Protein AF-E3ML22-F1 (afdb_monomer)

Foldseek 3Di:
DDDDDDDPVVLVVLVVVLVVLLLVLLLVQLVVQLVVCVVPVDGDDRDPVSVVSCVVSCVSCVVSPHPDDSCNRPQQSPVQNVCCNVPVPDDSSDTDHDDPPPPDDPDDDD

Nearest PDB structures (foldseek):
  8wrx-assembly1_A  TM=3.390E-01  e=1.042E+00  Streptococcus phage Javan128

Sequence (110 aa):
MTTYYFPFAQIQNARNQVLMECRDLILCIANYVETTYRNHGHVTKVPQWTVVMIDELLPRMNNIGIPFTSLNIIIPAYFTACVRIHNPSAARDMFYFPQPETNETPLPLL

Mean predicted aligned error: 8.59 Å

Radius of gyration: 18.02 Å; Cα contacts (8 Å, |Δi|>4): 82; chains: 1; bounding box: 58×33×45 Å

Organism: Caenorhabditis remanei (NCBI:txid31234)

pLDDT: mean 81.9, std 13.8, range [43.06, 95.12]

Solvent-accessible surface area (backbone atoms only — not comparable to full-atom values): 6715 Å² total; per-residue (Å²): 136,88,83,84,79,78,59,66,68,58,56,52,50,52,49,53,50,53,54,49,52,50,52,51,51,23,46,52,50,13,50,52,40,37,53,43,23,73,76,68,79,45,80,65,77,83,57,72,67,55,57,57,53,45,66,63,45,46,62,59,36,50,75,73,70,44,95,73,56,72,61,75,40,51,52,33,11,53,47,28,18,52,49,40,69,80,35,78,85,55,66,84,93,57,78,42,71,83,76,75,86,68,94,59,79,80,74,79,84,127

Secondary structure (DSSP, 8-state):
--PPPPPHHHHHHHHHHHHHHHHHHHHHHHHHHHHHHHHHSSPPPPPHHHHHHHHHHHHHHHHTT----THHHHHHHHHHHHHHHH-TTS-SS----PPP-----PPP--

Structure (mmCIF, N/CA/C/O backbone):
data_AF-E3ML22-F1
#
_entry.id   AF-E3ML22-F1
#
loop_
_atom_site.group_PDB
_atom_site.id
_atom_site.type_symbol
_atom_site.label_atom_id
_atom_site.label_alt_id
_atom_site.label_comp_id
_atom_site.label_asym_id
_atom_site.label_entity_id
_atom_site.label_seq_id
_atom_site.pdbx_PDB_ins_code
_atom_site.Cartn_x
_atom_site.Cartn_y
_atom_site.Cartn_z
_atom_site.occupancy
_atom_site.B_iso_or_equiv
_atom_site.auth_seq_id
_atom_site.auth_comp_id
_atom_site.auth_asym_id
_atom_site.auth_atom_id
_atom_site.pdbx_PDB_model_num
ATOM 1 N N . MET A 1 1 ? -34.456 1.928 27.128 1.00 43.72 1 MET A N 1
ATOM 2 C CA . MET A 1 1 ? -33.483 2.004 26.020 1.00 43.72 1 MET A CA 1
ATOM 3 C C . MET A 1 1 ? -32.215 1.331 26.513 1.00 43.72 1 MET A C 1
ATOM 5 O O . MET A 1 1 ? -31.674 1.780 27.513 1.00 43.72 1 MET A O 1
ATOM 9 N N . THR A 1 2 ? -31.836 0.196 25.933 1.00 49.56 2 THR A N 1
ATOM 10 C CA . THR A 1 2 ? -30.706 -0.609 26.418 1.00 49.56 2 THR A CA 1
ATOM 11 C C . THR A 1 2 ? -29.457 -0.191 25.655 1.00 49.56 2 THR A C 1
ATOM 13 O O . THR A 1 2 ? -29.384 -0.386 24.445 1.00 49.56 2 THR A O 1
ATOM 16 N N . THR A 1 3 ? -28.504 0.433 26.342 1.00 43.06 3 THR A N 1
ATOM 17 C CA . THR A 1 3 ? -27.236 0.862 25.743 1.00 43.06 3 THR A CA 1
ATOM 18 C C . THR A 1 3 ? -26.219 -0.261 25.898 1.00 43.06 3 THR A C 1
ATOM 20 O O . THR A 1 3 ? -25.868 -0.628 27.018 1.00 43.06 3 THR A O 1
ATOM 23 N N . TYR A 1 4 ? -25.758 -0.820 24.782 1.00 58.66 4 TYR A N 1
ATOM 24 C CA . TYR A 1 4 ? -24.700 -1.828 24.769 1.00 58.66 4 TYR A CA 1
ATOM 25 C C . TYR A 1 4 ? 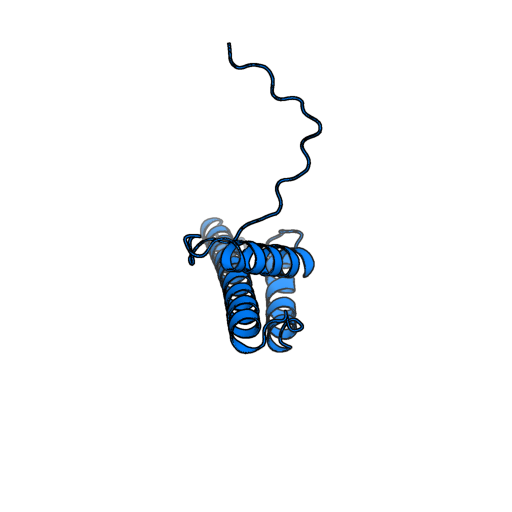-23.352 -1.132 24.593 1.00 58.66 4 TYR A C 1
ATOM 27 O O . TYR A 1 4 ? -23.147 -0.407 23.621 1.00 58.66 4 TYR A O 1
ATOM 35 N N . TYR A 1 5 ? -22.436 -1.349 25.535 1.00 64.00 5 TYR A N 1
ATOM 36 C CA . TYR A 1 5 ? -21.072 -0.837 25.462 1.00 64.00 5 TYR A CA 1
ATOM 37 C C . TYR A 1 5 ? -20.140 -1.965 25.031 1.00 64.00 5 TYR A C 1
ATOM 39 O O . TYR A 1 5 ? -20.057 -2.996 25.698 1.00 64.00 5 TYR A O 1
ATOM 47 N N . PHE A 1 6 ? -19.428 -1.770 23.923 1.00 68.06 6 PHE A N 1
ATOM 48 C CA . PHE A 1 6 ? -18.347 -2.674 23.550 1.00 68.06 6 PHE A CA 1
ATOM 49 C C . PHE A 1 6 ? -17.158 -2.486 24.506 1.00 68.06 6 PHE A C 1
ATOM 51 O O . PHE A 1 6 ? -16.789 -1.344 24.799 1.00 68.06 6 PHE A O 1
ATOM 58 N N . PRO A 1 7 ? -16.521 -3.573 24.979 1.00 80.81 7 PRO A N 1
ATOM 59 C CA . PRO A 1 7 ? -15.292 -3.483 25.753 1.00 80.81 7 PRO A CA 1
ATOM 60 C C . PRO A 1 7 ? -14.222 -2.712 24.976 1.00 80.81 7 PRO A C 1
ATOM 62 O O . PRO A 1 7 ? -13.931 -3.030 23.823 1.00 80.81 7 PRO A O 1
ATOM 65 N N . PHE A 1 8 ? -13.583 -1.735 25.621 1.00 78.88 8 PHE A N 1
ATOM 66 C CA . PHE A 1 8 ? -12.545 -0.899 25.005 1.00 78.88 8 PHE A CA 1
ATOM 67 C C . PHE A 1 8 ? -11.432 -1.720 24.327 1.00 78.88 8 PHE A C 1
ATOM 69 O O . PHE A 1 8 ? -10.979 -1.376 23.237 1.00 78.88 8 PHE A O 1
ATOM 76 N N . ALA A 1 9 ? -11.046 -2.853 24.922 1.00 80.62 9 ALA A N 1
ATOM 77 C CA . ALA A 1 9 ? -10.060 -3.770 24.354 1.00 80.62 9 ALA A CA 1
ATOM 78 C C . ALA A 1 9 ? -10.475 -4.339 22.982 1.00 80.62 9 ALA A C 1
ATOM 80 O O . ALA A 1 9 ? -9.636 -4.483 22.098 1.00 80.62 9 ALA A O 1
ATOM 81 N N . GLN A 1 10 ? -11.766 -4.616 22.766 1.00 81.50 10 GLN A N 1
ATOM 82 C CA . GLN A 1 10 ? -12.260 -5.115 21.477 1.00 81.50 10 GLN A CA 1
ATOM 83 C C . GLN A 1 10 ? -12.193 -4.032 20.396 1.00 81.50 10 GLN A C 1
ATOM 85 O O . GLN A 1 10 ? -11.816 -4.321 19.263 1.00 81.50 10 GLN A O 1
ATOM 90 N N . ILE A 1 11 ? -12.470 -2.776 20.760 1.00 80.12 11 ILE A N 1
ATOM 91 C CA . ILE A 1 11 ? -12.347 -1.625 19.853 1.00 80.12 11 ILE A CA 1
ATOM 92 C C . ILE A 1 11 ? -10.881 -1.411 19.449 1.00 80.12 11 ILE A C 1
ATOM 94 O O . ILE A 1 11 ? -10.591 -1.189 18.274 1.00 80.12 11 ILE A O 1
ATOM 98 N N . GLN A 1 12 ? -9.944 -1.512 20.397 1.00 83.06 12 GLN A N 1
ATOM 99 C CA . GLN A 1 12 ? -8.510 -1.383 20.108 1.00 83.06 12 GLN A CA 1
ATOM 100 C C . GLN A 1 12 ? -7.985 -2.533 19.243 1.00 83.06 12 GLN A C 1
ATOM 102 O O . GLN A 1 12 ? -7.236 -2.297 18.299 1.00 83.06 12 GLN A O 1
ATOM 107 N N . ASN A 1 13 ? -8.427 -3.766 19.498 1.00 86.44 13 ASN A N 1
ATOM 108 C CA . ASN A 1 13 ? -8.064 -4.907 18.660 1.00 86.44 13 ASN A CA 1
ATOM 109 C C . ASN A 1 13 ? -8.577 -4.746 17.226 1.00 86.44 13 ASN A C 1
ATOM 111 O O . ASN A 1 13 ? -7.813 -4.953 16.287 1.00 86.44 13 ASN A O 1
ATOM 115 N N . ALA A 1 14 ? -9.828 -4.308 17.050 1.00 83.44 14 ALA A N 1
ATOM 116 C CA . ALA A 1 14 ? -10.385 -4.029 15.730 1.00 83.44 14 ALA A CA 1
ATOM 117 C C . ALA A 1 14 ? -9.603 -2.921 15.003 1.00 83.44 14 ALA A C 1
ATOM 119 O O . ALA A 1 14 ? -9.295 -3.057 13.821 1.00 83.44 14 ALA A O 1
ATOM 120 N N . ARG A 1 15 ? -9.212 -1.852 15.712 1.00 85.06 15 ARG A N 1
ATOM 121 C CA . ARG A 1 15 ? -8.356 -0.789 15.158 1.00 85.06 15 ARG A CA 1
ATOM 122 C C . ARG A 1 15 ? -7.010 -1.324 14.682 1.00 85.06 15 ARG A C 1
ATOM 124 O O . ARG A 1 15 ? -6.621 -1.054 13.550 1.00 85.06 15 ARG A O 1
ATOM 131 N N . ASN A 1 16 ? -6.328 -2.105 15.515 1.00 88.19 16 ASN A N 1
ATOM 132 C CA . ASN A 1 16 ? -5.029 -2.680 15.173 1.00 88.19 16 ASN A CA 1
ATOM 133 C C . ASN A 1 16 ? -5.123 -3.633 13.978 1.00 88.19 16 ASN A C 1
ATOM 135 O O . ASN A 1 16 ? -4.275 -3.578 13.094 1.00 88.19 16 ASN A O 1
ATOM 139 N N . GLN A 1 17 ? -6.161 -4.470 13.921 1.00 88.94 17 GLN A N 1
ATOM 140 C CA . GLN A 1 17 ? -6.396 -5.369 12.789 1.00 88.94 17 GLN A CA 1
ATOM 141 C C . GLN A 1 17 ? -6.570 -4.598 11.485 1.00 88.94 17 GLN A C 1
ATOM 143 O O . GLN A 1 17 ? -5.871 -4.873 10.516 1.00 88.94 17 GLN A O 1
ATOM 148 N N . VAL A 1 18 ? -7.435 -3.584 11.479 1.00 86.94 18 VAL A N 1
ATOM 149 C CA . VAL A 1 18 ? -7.684 -2.790 10.273 1.00 86.94 18 VAL A CA 1
ATOM 150 C C . VAL A 1 18 ? -6.419 -2.046 9.828 1.00 86.94 18 VAL A C 1
ATOM 152 O O . VAL A 1 18 ? -6.114 -2.027 8.641 1.00 86.94 18 VAL A O 1
ATOM 155 N N . LEU A 1 19 ? -5.628 -1.499 10.758 1.00 87.44 19 LEU A N 1
ATOM 156 C CA . LEU A 1 19 ? -4.341 -0.873 10.428 1.00 87.44 19 LEU A CA 1
ATOM 157 C C . LEU A 1 19 ? -3.320 -1.869 9.852 1.00 87.44 19 LEU A C 1
ATOM 159 O O . LEU A 1 19 ? -2.567 -1.510 8.944 1.00 87.44 19 LEU A O 1
ATOM 163 N N . MET A 1 20 ? -3.291 -3.108 10.353 1.00 90.25 20 MET A N 1
ATOM 164 C CA . MET A 1 20 ? -2.448 -4.169 9.791 1.00 90.25 20 MET A CA 1
ATOM 165 C C . MET A 1 20 ? -2.882 -4.527 8.369 1.00 90.25 20 MET A C 1
ATOM 167 O O . MET A 1 20 ? -2.041 -4.576 7.478 1.00 90.25 20 MET A O 1
ATOM 171 N N . GLU A 1 21 ? -4.184 -4.666 8.126 1.00 90.75 21 GLU A N 1
ATOM 172 C CA . GLU A 1 21 ? -4.716 -4.907 6.782 1.00 90.75 21 GLU A CA 1
ATOM 173 C C . GLU A 1 21 ? -4.384 -3.759 5.813 1.00 90.75 21 GLU A C 1
ATOM 175 O O . GLU A 1 21 ? -4.005 -4.014 4.670 1.00 90.75 21 GLU A O 1
ATOM 180 N N . CYS A 1 22 ? -4.428 -2.496 6.261 1.00 89.94 22 CYS A N 1
ATOM 181 C CA . CYS A 1 22 ? -3.965 -1.357 5.458 1.00 89.94 22 CYS A CA 1
ATOM 182 C C . CYS A 1 22 ? -2.494 -1.489 5.069 1.00 89.94 22 CYS A C 1
ATOM 184 O O . CYS A 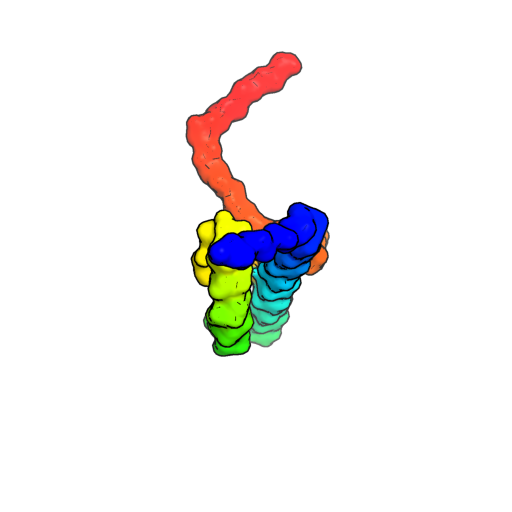1 22 ? -2.140 -1.289 3.906 1.00 89.94 22 CYS A O 1
ATOM 186 N N . ARG A 1 23 ? -1.631 -1.792 6.048 1.00 91.50 23 ARG A N 1
ATOM 187 C CA . ARG A 1 23 ? -0.197 -1.989 5.816 1.00 91.50 23 ARG A CA 1
ATOM 188 C C . ARG A 1 23 ? 0.025 -3.097 4.792 1.00 91.50 23 ARG A C 1
ATOM 190 O O . ARG A 1 23 ? 0.789 -2.902 3.848 1.00 91.50 23 ARG A O 1
ATOM 197 N N . ASP A 1 24 ? -0.640 -4.230 4.965 1.00 93.31 24 ASP A N 1
ATOM 198 C CA . ASP A 1 24 ? -0.473 -5.390 4.095 1.00 93.31 24 ASP A CA 1
ATOM 199 C C . ASP A 1 24 ? -0.953 -5.088 2.675 1.00 93.31 24 ASP A C 1
ATOM 201 O O . ASP A 1 24 ? -0.276 -5.436 1.706 1.00 93.31 24 ASP A O 1
ATOM 205 N N . LEU A 1 25 ? -2.055 -4.348 2.536 1.00 92.94 25 LEU A N 1
ATOM 206 C CA . LEU A 1 25 ? -2.550 -3.886 1.245 1.00 92.94 25 LEU A CA 1
ATOM 207 C C . LEU A 1 25 ? -1.550 -2.944 0.554 1.00 92.94 25 LEU A C 1
ATOM 209 O O . LEU A 1 25 ? -1.234 -3.150 -0.619 1.00 92.94 25 LEU A O 1
ATOM 213 N N . ILE A 1 26 ? -0.989 -1.965 1.275 1.00 93.69 26 ILE A N 1
ATOM 214 C CA . ILE A 1 26 ? 0.056 -1.062 0.756 1.00 93.69 26 ILE A CA 1
ATOM 215 C C . ILE A 1 26 ? 1.260 -1.863 0.248 1.00 93.69 26 ILE A C 1
ATOM 217 O O . ILE A 1 26 ? 1.735 -1.639 -0.868 1.00 93.69 26 ILE A O 1
ATOM 221 N N . LEU A 1 27 ? 1.744 -2.816 1.047 1.00 95.12 27 LEU A N 1
ATOM 222 C CA . LEU A 1 27 ? 2.888 -3.658 0.697 1.00 95.12 27 LEU A CA 1
ATOM 223 C C . LEU A 1 27 ? 2.590 -4.571 -0.496 1.00 95.12 27 LEU A C 1
ATOM 225 O O . LEU A 1 27 ? 3.448 -4.744 -1.361 1.00 95.12 27 LEU A O 1
ATOM 229 N N . CYS A 1 28 ? 1.379 -5.123 -0.573 1.00 94.62 28 CYS A N 1
ATOM 230 C CA . CYS A 1 28 ? 0.938 -5.964 -1.680 1.00 94.62 28 CYS A CA 1
ATOM 231 C C . CYS A 1 28 ? 0.937 -5.187 -3.005 1.00 94.62 28 CYS A C 1
ATOM 233 O O . CYS A 1 28 ? 1.499 -5.647 -4.001 1.00 94.62 28 CYS A O 1
ATOM 235 N N . ILE A 1 29 ? 0.385 -3.969 -3.002 1.00 93.31 29 ILE A N 1
ATOM 236 C CA . ILE A 1 29 ? 0.381 -3.085 -4.176 1.00 93.31 29 ILE A CA 1
ATOM 237 C C . ILE A 1 29 ? 1.813 -2.691 -4.549 1.00 93.31 29 ILE A C 1
ATOM 239 O O . ILE A 1 29 ? 2.179 -2.760 -5.721 1.00 93.31 29 ILE A O 1
ATOM 243 N N . ALA A 1 30 ? 2.643 -2.322 -3.568 1.00 93.38 30 ALA A N 1
ATOM 244 C CA . ALA A 1 30 ? 4.033 -1.951 -3.812 1.00 93.38 30 ALA A CA 1
ATOM 245 C C . ALA A 1 30 ? 4.829 -3.100 -4.452 1.00 93.38 30 ALA A C 1
ATOM 247 O O . ALA A 1 30 ? 5.555 -2.881 -5.422 1.00 93.38 30 ALA A O 1
ATOM 248 N N . ASN A 1 31 ? 4.647 -4.328 -3.955 1.00 93.81 31 ASN A N 1
ATOM 249 C CA . ASN A 1 31 ? 5.250 -5.529 -4.533 1.00 93.81 31 ASN A CA 1
ATOM 250 C C . ASN A 1 31 ? 4.782 -5.743 -5.976 1.00 93.81 31 ASN A C 1
ATOM 252 O O . ASN A 1 31 ? 5.609 -5.972 -6.853 1.00 93.81 31 ASN A O 1
ATOM 256 N N . TYR A 1 32 ? 3.479 -5.619 -6.243 1.00 93.00 32 TYR A N 1
ATOM 257 C CA . TYR A 1 32 ? 2.942 -5.752 -7.596 1.00 93.00 32 TYR A CA 1
ATOM 258 C C . TYR A 1 32 ? 3.547 -4.722 -8.560 1.00 93.00 32 TYR A C 1
ATOM 260 O O . TYR A 1 32 ? 3.998 -5.083 -9.650 1.00 93.00 32 TYR A O 1
ATOM 268 N N . VAL A 1 33 ? 3.590 -3.449 -8.160 1.00 92.31 33 VAL A N 1
ATOM 269 C CA . VAL A 1 33 ? 4.153 -2.365 -8.975 1.00 92.31 33 VAL A CA 1
ATOM 270 C C . VAL A 1 33 ? 5.637 -2.608 -9.244 1.00 92.31 33 VAL A C 1
ATOM 272 O O . VAL A 1 33 ? 6.076 -2.511 -10.389 1.00 92.31 33 VAL A O 1
ATOM 275 N N . GLU A 1 34 ? 6.403 -2.979 -8.219 1.00 92.44 34 GLU A N 1
ATOM 276 C CA . GLU A 1 34 ? 7.825 -3.279 -8.357 1.00 92.44 34 GLU A CA 1
ATOM 277 C C . GLU A 1 34 ? 8.076 -4.475 -9.283 1.00 92.44 34 GLU A C 1
ATOM 279 O O . GLU A 1 34 ? 8.903 -4.387 -10.191 1.00 92.44 34 GLU A O 1
ATOM 284 N N . THR A 1 35 ? 7.375 -5.592 -9.079 1.00 92.12 35 THR A N 1
ATOM 285 C CA . THR A 1 35 ? 7.511 -6.781 -9.929 1.00 92.12 35 THR A CA 1
ATOM 286 C C . THR A 1 35 ? 7.154 -6.453 -11.372 1.00 92.12 35 THR A C 1
ATOM 288 O O . THR A 1 35 ? 7.867 -6.851 -12.292 1.00 92.12 35 THR A O 1
ATOM 291 N N . THR A 1 36 ? 6.090 -5.682 -11.586 1.00 92.12 36 THR A N 1
ATOM 292 C CA . THR A 1 36 ? 5.667 -5.326 -12.939 1.00 92.12 36 THR A CA 1
ATOM 293 C C . THR A 1 36 ? 6.676 -4.407 -13.620 1.00 92.12 36 THR A C 1
ATOM 295 O O . THR A 1 36 ? 7.000 -4.640 -14.786 1.00 92.12 36 THR A O 1
ATOM 298 N N . TYR A 1 37 ? 7.243 -3.447 -12.883 1.00 91.50 37 TYR A N 1
ATOM 299 C CA . TYR A 1 37 ? 8.332 -2.601 -13.365 1.00 91.50 37 TYR A CA 1
ATOM 300 C C . TYR A 1 37 ? 9.569 -3.421 -13.743 1.00 91.50 37 TYR A C 1
ATOM 302 O O . TYR A 1 37 ? 10.119 -3.232 -14.823 1.00 91.50 37 TYR A O 1
ATOM 310 N N . ARG A 1 38 ? 9.984 -4.378 -12.905 1.00 90.25 38 ARG A N 1
ATOM 311 C CA . ARG A 1 38 ? 11.136 -5.250 -13.197 1.00 90.25 38 ARG A CA 1
ATOM 312 C C . ARG A 1 38 ? 10.924 -6.117 -14.438 1.00 90.25 38 ARG A C 1
ATOM 314 O O . ARG A 1 38 ? 11.875 -6.349 -15.175 1.00 90.25 38 ARG A O 1
ATOM 321 N N . ASN A 1 39 ? 9.695 -6.573 -14.674 1.00 92.62 39 ASN A N 1
ATOM 322 C CA . ASN A 1 39 ? 9.377 -7.450 -15.801 1.00 92.62 39 ASN A CA 1
ATOM 323 C C . ASN A 1 39 ? 9.199 -6.693 -17.129 1.00 92.62 39 ASN A C 1
ATOM 325 O O . ASN A 1 39 ? 9.523 -7.241 -18.178 1.00 92.62 39 ASN A O 1
ATOM 329 N N . HIS A 1 40 ? 8.686 -5.456 -17.102 1.00 89.50 40 HIS A N 1
ATOM 330 C CA . HIS A 1 40 ? 8.282 -4.726 -18.316 1.00 89.50 40 HIS A CA 1
ATOM 331 C C . HIS A 1 40 ? 8.992 -3.376 -18.519 1.00 89.50 40 HIS A C 1
ATOM 333 O O . HIS A 1 40 ? 8.755 -2.702 -19.521 1.00 89.50 40 HIS A O 1
ATOM 339 N N . GLY A 1 41 ? 9.824 -2.939 -17.571 1.00 86.38 41 GLY A N 1
ATOM 340 C CA . GLY A 1 41 ? 10.564 -1.672 -17.617 1.00 86.38 41 GLY A CA 1
ATOM 341 C C . GLY A 1 41 ? 9.727 -0.411 -17.373 1.00 86.38 41 GLY A C 1
ATOM 342 O O . GLY A 1 41 ? 10.255 0.695 -17.458 1.00 86.38 41 GLY A O 1
ATOM 343 N N . HIS A 1 42 ? 8.431 -0.542 -17.079 1.00 81.19 42 HIS A N 1
ATOM 344 C CA . HIS A 1 42 ? 7.541 0.590 -16.826 1.00 81.19 42 HIS A CA 1
ATOM 345 C C . HIS A 1 42 ? 6.512 0.276 -15.737 1.00 81.19 42 HIS A C 1
ATOM 347 O O . HIS A 1 42 ? 6.151 -0.876 -15.499 1.00 81.19 42 HIS A O 1
ATOM 353 N N . VAL A 1 43 ? 6.051 1.328 -15.058 1.00 74.00 43 VAL A N 1
ATOM 354 C CA . VAL A 1 43 ? 5.034 1.227 -14.009 1.00 74.00 43 VAL A CA 1
ATOM 355 C C . VAL A 1 43 ? 3.665 1.046 -14.657 1.00 74.00 43 VAL A C 1
ATOM 357 O O . VAL A 1 43 ? 3.214 1.888 -15.433 1.00 74.00 43 VAL A O 1
ATOM 360 N N . THR A 1 44 ? 2.989 -0.047 -14.326 1.00 69.50 44 THR A N 1
ATOM 361 C CA . THR A 1 44 ? 1.601 -0.283 -14.724 1.00 69.50 44 THR A CA 1
ATOM 362 C C . THR A 1 44 ? 0.626 0.373 -13.751 1.00 69.50 44 THR A C 1
ATOM 364 O O . THR A 1 44 ? 0.945 0.695 -12.602 1.00 69.50 44 THR A O 1
ATOM 367 N N . LYS A 1 45 ? -0.604 0.583 -14.229 1.00 73.00 45 LY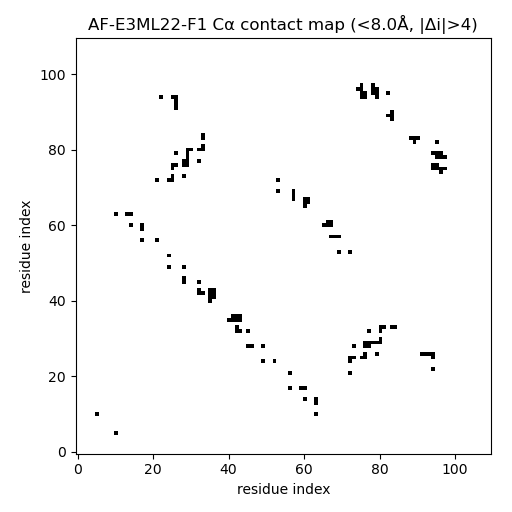S A N 1
ATOM 368 C CA 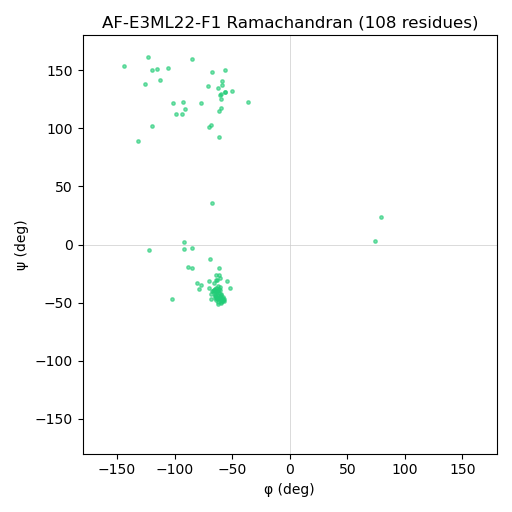. LYS A 1 45 ? -1.716 1.037 -13.389 1.00 73.00 45 LYS A CA 1
ATOM 369 C C . LYS A 1 45 ? -1.918 0.081 -12.209 1.00 73.00 45 LYS A C 1
ATOM 371 O O . LYS A 1 45 ? -1.660 -1.118 -12.328 1.00 73.00 45 LYS A O 1
ATOM 376 N N . VAL A 1 46 ? -2.411 0.629 -11.098 1.00 73.81 46 VAL A N 1
ATOM 377 C CA . VAL A 1 46 ? -2.852 -0.150 -9.936 1.00 73.81 46 VAL A CA 1
ATOM 378 C C . VAL A 1 46 ? -3.796 -1.260 -10.413 1.00 73.81 46 VAL A C 1
ATOM 380 O O . VAL A 1 46 ? -4.702 -0.983 -11.207 1.00 73.81 46 VAL A O 1
ATOM 383 N N . PRO A 1 47 ? -3.600 -2.510 -9.973 1.00 82.38 47 PRO A N 1
ATOM 384 C CA . PRO A 1 47 ? -4.444 -3.606 -10.405 1.00 82.38 47 PRO A CA 1
ATOM 385 C C . PRO A 1 47 ? -5.867 -3.449 -9.859 1.00 82.38 47 PRO A C 1
ATOM 387 O O . PRO A 1 47 ? -6.090 -2.925 -8.770 1.00 82.38 47 PRO A O 1
ATOM 390 N N . GLN A 1 48 ? -6.855 -3.933 -10.612 1.00 84.69 48 GLN A N 1
ATOM 391 C CA . GLN A 1 48 ? -8.272 -3.707 -10.302 1.00 84.69 48 GLN A CA 1
ATOM 392 C C . GLN A 1 48 ? -8.699 -4.276 -8.940 1.00 84.69 48 GLN A C 1
ATOM 394 O O . GLN A 1 48 ? -9.569 -3.706 -8.285 1.00 84.69 48 GLN A O 1
ATOM 399 N N . TRP A 1 49 ? -8.048 -5.347 -8.471 1.00 87.12 49 TRP A N 1
ATOM 400 C CA . TRP A 1 49 ? -8.309 -5.921 -7.148 1.00 87.12 49 TRP A CA 1
ATOM 401 C C . TRP A 1 49 ? -8.022 -4.939 -6.008 1.00 87.12 49 TRP A C 1
ATOM 403 O O . TRP A 1 49 ? -8.636 -5.035 -4.953 1.00 87.12 49 TRP A O 1
ATOM 413 N N . THR A 1 50 ? -7.132 -3.965 -6.210 1.00 87.75 50 THR A N 1
ATOM 414 C CA . THR A 1 50 ? -6.837 -2.948 -5.200 1.00 87.75 50 THR A CA 1
ATOM 415 C C . THR A 1 50 ? -8.046 -2.072 -4.919 1.00 87.75 50 THR A C 1
ATOM 417 O O . THR A 1 50 ? -8.294 -1.754 -3.764 1.00 87.75 50 THR A O 1
ATOM 420 N N . VAL A 1 51 ? -8.812 -1.706 -5.949 1.00 86.81 51 VAL A N 1
ATOM 421 C CA . VAL A 1 51 ? -10.019 -0.886 -5.776 1.00 86.81 51 VAL A CA 1
ATOM 422 C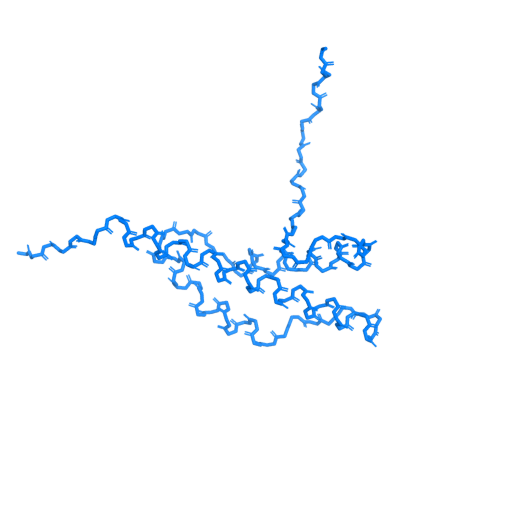 C . VAL A 1 51 ? -11.040 -1.639 -4.926 1.00 86.81 51 VAL A C 1
ATOM 424 O O . VAL A 1 51 ? -11.522 -1.092 -3.944 1.00 86.81 51 VAL A O 1
ATOM 427 N N . VAL A 1 52 ? -11.263 -2.923 -5.225 1.00 89.88 52 VAL A N 1
ATOM 428 C CA . VAL A 1 52 ? -12.176 -3.785 -4.455 1.00 89.88 52 VAL A CA 1
ATOM 429 C C . VAL A 1 52 ? -11.753 -3.873 -2.987 1.00 89.88 52 VAL A C 1
ATOM 431 O O . VAL A 1 52 ? -12.567 -3.663 -2.095 1.00 89.88 52 VAL A O 1
ATOM 434 N N . MET A 1 53 ? -10.464 -4.107 -2.727 1.00 90.00 53 MET A N 1
ATOM 435 C CA . MET A 1 53 ? -9.941 -4.193 -1.359 1.00 90.00 53 MET A CA 1
ATOM 436 C C . MET A 1 53 ? -10.051 -2.858 -0.609 1.00 90.00 53 MET A C 1
ATOM 438 O O . MET A 1 53 ? -10.360 -2.841 0.578 1.00 90.00 53 MET A O 1
ATOM 442 N N . ILE A 1 54 ? -9.822 -1.728 -1.286 1.00 89.44 54 ILE A N 1
ATOM 443 C CA . ILE A 1 54 ? -9.995 -0.392 -0.700 1.00 89.44 54 ILE A CA 1
ATOM 444 C C . ILE A 1 54 ? -11.469 -0.140 -0.355 1.00 89.44 54 ILE A C 1
ATOM 446 O O . ILE A 1 54 ? -11.754 0.355 0.737 1.00 89.44 54 ILE A O 1
ATOM 450 N N . ASP A 1 55 ? -12.392 -0.501 -1.246 1.00 89.44 55 ASP A N 1
ATOM 451 C CA . ASP A 1 55 ? -13.832 -0.310 -1.052 1.00 89.44 55 ASP A CA 1
ATOM 452 C C . ASP A 1 55 ? -14.375 -1.132 0.130 1.00 89.44 55 ASP A C 1
ATOM 454 O O . ASP A 1 55 ? -15.286 -0.683 0.826 1.00 89.44 55 ASP A O 1
ATOM 458 N N . GLU A 1 56 ? -13.783 -2.293 0.425 1.00 88.44 56 GLU A N 1
ATOM 459 C CA . GLU A 1 56 ? -14.107 -3.089 1.618 1.00 88.44 56 GLU A CA 1
ATOM 460 C C . GLU A 1 56 ? -13.485 -2.524 2.909 1.00 88.44 56 GLU A C 1
ATOM 462 O O . GLU A 1 56 ? -14.080 -2.593 3.992 1.00 88.44 56 GLU A O 1
ATOM 467 N N . LEU A 1 57 ? -12.284 -1.949 2.814 1.00 87.19 57 LEU A N 1
ATOM 468 C CA . LEU A 1 57 ? -11.519 -1.456 3.960 1.00 87.19 57 LEU A CA 1
ATOM 469 C C . LEU A 1 57 ? -12.023 -0.092 4.461 1.00 87.19 57 LEU A C 1
ATOM 471 O O . LEU A 1 57 ? -12.091 0.145 5.670 1.00 87.19 57 LEU A O 1
ATOM 475 N N . LEU A 1 58 ? -12.411 0.802 3.545 1.00 85.75 58 LEU A N 1
ATOM 476 C CA . LEU A 1 58 ? -12.824 2.175 3.857 1.00 85.75 58 LEU A CA 1
ATOM 477 C C . LEU A 1 58 ? -14.005 2.256 4.845 1.00 85.75 58 LEU A C 1
ATOM 479 O O . LEU A 1 58 ? -13.896 2.996 5.828 1.00 85.75 58 LEU A O 1
ATOM 483 N N . PRO A 1 59 ? -15.108 1.497 4.683 1.00 85.12 59 PRO A N 1
ATOM 484 C CA . PRO A 1 59 ? -16.207 1.503 5.647 1.00 85.12 59 PRO A CA 1
ATOM 485 C C . PRO A 1 59 ? -15.768 1.044 7.040 1.00 85.12 59 PRO A C 1
ATOM 487 O O . PRO A 1 59 ? -16.181 1.620 8.047 1.00 85.12 59 PRO A O 1
ATOM 490 N N . ARG A 1 60 ? -14.888 0.037 7.114 1.00 84.88 60 ARG A N 1
ATOM 491 C CA . ARG A 1 60 ? -14.368 -0.495 8.383 1.00 84.88 60 ARG A CA 1
ATOM 492 C C . ARG A 1 60 ? -13.510 0.540 9.104 1.00 84.88 60 ARG A C 1
ATOM 494 O O . ARG A 1 60 ? -13.643 0.684 10.316 1.00 84.88 60 ARG A O 1
ATOM 501 N N . MET A 1 61 ? -12.700 1.299 8.364 1.00 80.94 61 MET A N 1
ATOM 502 C CA . MET A 1 61 ? -11.895 2.404 8.897 1.00 80.94 61 MET A CA 1
ATOM 503 C C . MET A 1 61 ? -12.730 3.596 9.366 1.00 80.94 61 MET A C 1
ATOM 505 O O . MET A 1 61 ? -12.496 4.135 10.451 1.00 80.94 61 MET A O 1
ATOM 509 N N . ASN A 1 62 ? -13.750 3.969 8.595 1.00 81.56 62 ASN A N 1
ATOM 510 C CA . ASN A 1 62 ? -14.672 5.032 8.986 1.00 81.56 62 ASN A CA 1
ATOM 511 C C . ASN A 1 62 ? -15.434 4.664 10.268 1.00 81.56 62 ASN A C 1
ATOM 513 O O . ASN A 1 62 ? -15.554 5.492 11.170 1.00 81.56 62 ASN A O 1
ATOM 517 N N . ASN A 1 63 ? -15.852 3.402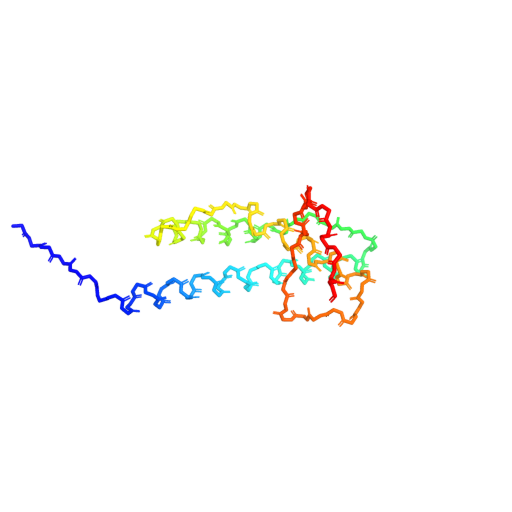 10.410 1.00 80.62 63 ASN A N 1
ATOM 518 C CA . ASN A 1 63 ? -16.536 2.910 11.610 1.00 80.62 63 ASN A CA 1
ATOM 519 C C . ASN A 1 63 ? -15.668 2.953 12.881 1.00 80.62 63 ASN A C 1
ATOM 521 O O . ASN A 1 63 ? -16.203 3.072 13.981 1.00 80.62 63 ASN A O 1
ATOM 525 N N . ILE A 1 64 ? -14.338 2.883 12.755 1.00 79.88 64 ILE A N 1
ATOM 526 C CA . ILE A 1 64 ? -13.401 3.016 13.887 1.00 79.88 64 ILE A CA 1
ATOM 527 C C . ILE A 1 64 ? -12.925 4.462 14.115 1.00 79.88 64 ILE A C 1
ATOM 529 O O . ILE A 1 64 ? -12.135 4.704 15.038 1.00 79.88 64 ILE A O 1
ATOM 533 N N . GLY A 1 65 ? -13.424 5.418 13.322 1.00 74.38 65 GLY A N 1
ATOM 534 C CA . GLY A 1 65 ? -13.154 6.851 13.452 1.00 74.38 65 GLY A CA 1
ATOM 535 C C . GLY A 1 65 ? -11.810 7.302 12.881 1.00 74.38 65 GLY A C 1
ATOM 536 O O . GLY A 1 65 ? -11.276 8.310 13.338 1.00 74.38 65 GLY A O 1
ATOM 537 N N . ILE A 1 66 ? -11.236 6.558 11.929 1.00 71.94 66 ILE A N 1
ATOM 538 C CA . ILE A 1 66 ? -9.998 6.950 11.247 1.00 71.94 66 ILE A CA 1
ATOM 539 C C . ILE A 1 66 ? -10.382 7.577 9.899 1.00 71.94 66 ILE A C 1
ATOM 541 O O . ILE A 1 66 ? -10.883 6.852 9.039 1.00 71.94 66 ILE A O 1
ATOM 545 N N . PRO A 1 67 ? -10.172 8.894 9.691 1.00 69.25 67 PRO A N 1
ATOM 546 C CA . PRO A 1 67 ? -10.467 9.543 8.419 1.00 69.25 67 PRO A CA 1
ATOM 547 C C . PRO A 1 67 ? -9.457 9.062 7.380 1.00 69.25 67 PRO A C 1
ATOM 549 O O . PRO A 1 67 ? -8.300 9.483 7.365 1.00 69.25 67 PRO A O 1
ATOM 552 N N . PHE A 1 68 ? -9.892 8.126 6.547 1.00 75.81 68 PHE A N 1
ATOM 553 C CA . PHE A 1 68 ? -9.028 7.415 5.622 1.00 75.81 68 PHE A CA 1
ATOM 554 C C . PHE A 1 68 ? -9.574 7.536 4.201 1.00 75.81 68 PHE A C 1
ATOM 556 O O . PHE A 1 68 ? -10.778 7.436 3.977 1.00 75.81 68 PHE A O 1
ATOM 563 N N . THR A 1 69 ? -8.690 7.764 3.233 1.00 83.12 69 THR A N 1
ATOM 564 C CA . THR A 1 69 ? -9.037 7.858 1.810 1.00 83.12 69 THR A CA 1
ATOM 565 C C . THR A 1 69 ? -8.241 6.841 1.001 1.00 83.12 69 THR A C 1
ATOM 567 O O . THR A 1 69 ? -7.190 6.369 1.434 1.00 83.12 69 THR A O 1
ATOM 570 N N . SER A 1 70 ? -8.696 6.523 -0.211 1.00 84.94 70 SER A N 1
ATOM 571 C CA . SER A 1 70 ? -7.958 5.652 -1.137 1.00 84.94 70 SER A CA 1
ATOM 572 C C . SER A 1 70 ? -6.528 6.148 -1.405 1.00 84.94 70 SER A C 1
ATOM 574 O O . SER A 1 70 ? -5.603 5.347 -1.556 1.00 84.94 70 SER A O 1
ATOM 576 N N . LEU A 1 71 ? -6.311 7.468 -1.377 1.00 87.38 71 LEU A N 1
ATOM 577 C CA . LEU A 1 71 ? -4.993 8.086 -1.535 1.00 87.38 71 LEU A CA 1
ATOM 578 C C . LEU A 1 71 ? -4.022 7.710 -0.410 1.00 87.38 71 LEU A C 1
ATOM 580 O O . LEU A 1 71 ? -2.826 7.584 -0.668 1.00 87.38 71 LEU A O 1
ATOM 584 N N . ASN A 1 72 ? -4.521 7.453 0.803 1.00 86.12 72 ASN A N 1
ATOM 585 C CA . ASN A 1 72 ? -3.700 7.005 1.929 1.00 86.12 72 ASN A CA 1
ATOM 586 C C . ASN A 1 72 ? -3.157 5.574 1.753 1.00 86.12 72 ASN A C 1
ATOM 588 O O . ASN A 1 72 ? -2.260 5.186 2.493 1.00 86.12 72 ASN A O 1
ATOM 592 N N . ILE A 1 73 ? -3.656 4.804 0.778 1.00 89.19 73 ILE A N 1
ATOM 593 C CA . ILE A 1 73 ? -3.106 3.492 0.386 1.00 89.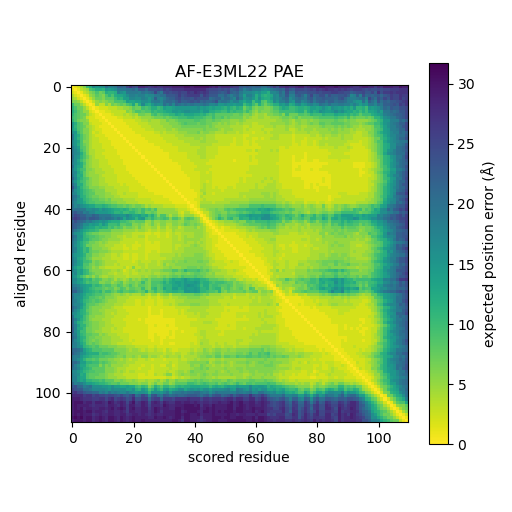19 73 ILE A CA 1
ATOM 594 C C . ILE A 1 73 ? -2.285 3.607 -0.893 1.00 89.19 73 ILE A C 1
ATOM 596 O O . ILE A 1 73 ? -1.167 3.098 -0.972 1.00 89.19 73 ILE A O 1
ATOM 600 N N . ILE A 1 74 ? -2.829 4.291 -1.899 1.00 89.31 74 ILE A N 1
ATOM 601 C CA . ILE A 1 74 ? -2.240 4.322 -3.237 1.00 89.31 74 ILE A CA 1
ATOM 602 C C . ILE A 1 74 ? -0.914 5.092 -3.239 1.00 89.31 74 ILE A C 1
ATOM 604 O O . ILE A 1 74 ? 0.073 4.594 -3.782 1.00 89.31 74 ILE A O 1
ATOM 608 N N . ILE A 1 75 ? -0.860 6.277 -2.618 1.00 89.62 75 ILE A N 1
ATOM 609 C CA . ILE A 1 75 ? 0.354 7.110 -2.614 1.00 89.62 75 ILE A CA 1
ATOM 610 C C . ILE A 1 75 ? 1.516 6.385 -1.916 1.00 89.62 75 ILE A C 1
ATOM 612 O O . ILE A 1 75 ? 2.580 6.264 -2.530 1.00 89.62 75 ILE A O 1
ATOM 616 N N . PRO A 1 76 ? 1.351 5.844 -0.691 1.00 91.88 76 PRO A N 1
ATOM 617 C CA . PRO A 1 76 ? 2.446 5.153 -0.014 1.00 91.88 76 PRO A CA 1
ATOM 618 C C . PRO A 1 76 ? 2.862 3.874 -0.734 1.00 91.88 76 PRO A C 1
ATOM 620 O O . PRO A 1 76 ? 4.047 3.556 -0.755 1.00 91.88 76 PRO A O 1
ATOM 623 N N . ALA A 1 77 ? 1.932 3.157 -1.374 1.00 93.00 77 ALA A N 1
ATOM 624 C CA . ALA A 1 77 ? 2.265 1.965 -2.148 1.00 93.00 77 ALA A CA 1
ATOM 625 C C . ALA A 1 77 ? 3.165 2.290 -3.347 1.00 93.00 77 ALA A C 1
ATOM 627 O O . ALA A 1 77 ? 4.207 1.657 -3.531 1.00 93.00 77 ALA A O 1
ATOM 628 N N . TYR A 1 78 ? 2.806 3.313 -4.128 1.00 91.31 78 TYR A N 1
ATOM 629 C CA . TYR A 1 78 ? 3.630 3.769 -5.247 1.00 91.31 78 TYR A CA 1
ATOM 630 C C . TYR A 1 78 ? 4.983 4.293 -4.784 1.00 91.31 78 TYR A C 1
ATOM 632 O O . TYR A 1 78 ? 6.009 3.912 -5.342 1.00 91.31 78 TYR A O 1
ATOM 640 N N . PHE A 1 79 ? 5.002 5.121 -3.739 1.00 92.69 79 PHE A N 1
ATOM 641 C CA . PHE A 1 79 ? 6.248 5.645 -3.195 1.00 92.69 79 PHE A CA 1
ATOM 642 C C . PHE A 1 79 ? 7.160 4.515 -2.700 1.00 92.69 79 PHE A C 1
ATOM 644 O O . PHE A 1 79 ? 8.339 4.473 -3.041 1.00 92.69 79 PHE A O 1
ATOM 651 N N . THR A 1 80 ? 6.601 3.540 -1.980 1.00 94.50 80 THR A N 1
ATOM 652 C CA . THR A 1 80 ? 7.318 2.342 -1.520 1.00 94.50 80 THR A CA 1
ATOM 653 C C . THR A 1 80 ? 7.909 1.551 -2.682 1.00 94.50 80 THR A C 1
ATOM 655 O O . THR A 1 80 ? 9.076 1.162 -2.621 1.00 94.50 80 THR A O 1
ATOM 658 N N . ALA A 1 81 ? 7.139 1.332 -3.752 1.00 93.12 81 ALA A N 1
ATOM 659 C CA . ALA A 1 81 ? 7.639 0.658 -4.946 1.00 93.12 81 ALA A CA 1
ATOM 660 C C . ALA A 1 81 ? 8.799 1.439 -5.578 1.00 93.12 81 ALA A C 1
ATOM 662 O O . ALA A 1 81 ? 9.844 0.856 -5.856 1.00 93.12 81 ALA A O 1
ATOM 663 N N . CYS A 1 82 ? 8.662 2.759 -5.733 1.00 91.56 82 CYS A N 1
ATOM 664 C CA . CYS A 1 82 ? 9.724 3.618 -6.253 1.00 91.56 82 CYS A CA 1
ATOM 665 C C . CYS A 1 82 ? 10.995 3.539 -5.401 1.00 91.56 82 CYS A C 1
ATOM 667 O O . CYS A 1 82 ? 12.077 3.354 -5.956 1.00 91.56 82 CYS A O 1
ATOM 669 N N . VAL A 1 83 ? 10.881 3.616 -4.071 1.00 93.50 83 VAL A N 1
ATOM 670 C CA . VAL A 1 83 ? 12.027 3.474 -3.161 1.00 93.50 83 VAL A CA 1
ATOM 671 C C . VAL A 1 83 ? 12.721 2.133 -3.382 1.00 93.50 83 VAL A C 1
ATOM 673 O O . VAL A 1 83 ? 13.933 2.106 -3.544 1.00 93.50 83 VAL A O 1
ATOM 676 N N . ARG A 1 84 ? 11.979 1.025 -3.463 1.00 94.25 84 ARG A N 1
ATOM 677 C CA . ARG A 1 84 ? 12.555 -0.322 -3.642 1.00 94.25 84 ARG A CA 1
ATOM 678 C C . ARG A 1 84 ? 13.157 -0.562 -5.023 1.00 94.25 84 ARG A C 1
ATOM 680 O O . ARG A 1 84 ? 14.116 -1.322 -5.142 1.00 94.25 84 ARG A O 1
ATOM 687 N N . ILE A 1 85 ? 12.601 0.069 -6.057 1.00 92.06 85 ILE A N 1
ATOM 688 C CA . ILE A 1 85 ? 13.147 0.034 -7.419 1.00 92.06 85 ILE A CA 1
ATOM 689 C C . ILE A 1 85 ? 14.518 0.721 -7.451 1.00 92.06 85 ILE A C 1
ATOM 691 O O . ILE A 1 85 ? 15.460 0.163 -8.007 1.00 92.06 85 ILE A O 1
ATOM 695 N N . HIS A 1 86 ? 14.644 1.898 -6.830 1.00 91.44 86 HIS A N 1
ATOM 696 C CA . HIS A 1 86 ? 15.889 2.678 -6.834 1.00 91.44 86 HIS A CA 1
ATOM 697 C C . HIS A 1 86 ? 16.872 2.258 -5.733 1.00 91.44 86 HIS A C 1
ATOM 699 O O . HIS A 1 86 ? 18.067 2.518 -5.843 1.00 91.44 86 HIS A O 1
ATOM 705 N N . ASN A 1 87 ? 16.387 1.595 -4.684 1.00 92.69 87 ASN A N 1
ATOM 706 C CA . ASN A 1 87 ? 17.180 1.105 -3.568 1.00 92.69 87 ASN A CA 1
ATOM 707 C C . ASN A 1 87 ? 16.838 -0.368 -3.260 1.00 92.69 87 ASN A C 1
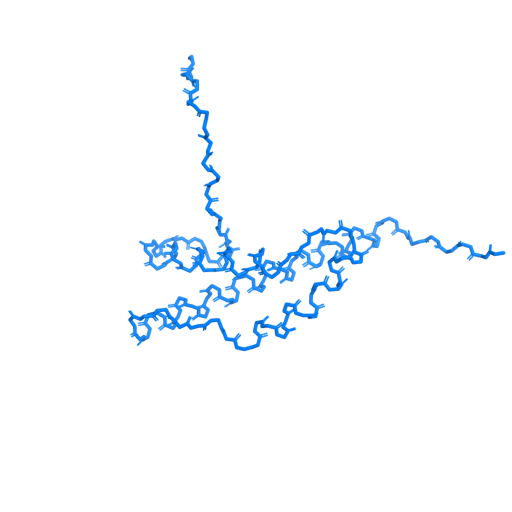ATOM 709 O O . ASN A 1 87 ? 15.976 -0.651 -2.422 1.00 92.69 87 ASN A O 1
ATOM 713 N N . PRO A 1 88 ? 17.524 -1.329 -3.906 1.00 90.06 88 PRO A N 1
ATOM 714 C CA . PRO A 1 88 ? 17.239 -2.753 -3.740 1.00 90.06 88 PRO A CA 1
ATOM 715 C C . PRO A 1 88 ? 17.429 -3.300 -2.317 1.00 90.06 88 PRO A C 1
ATOM 717 O O . PRO A 1 88 ? 16.861 -4.350 -2.016 1.00 90.06 88 PRO A O 1
ATOM 720 N N . SER A 1 89 ? 18.199 -2.620 -1.455 1.00 92.56 89 SER A N 1
ATOM 721 C CA . SER A 1 89 ? 18.411 -3.015 -0.054 1.00 92.56 89 SER A CA 1
ATOM 722 C C . SER A 1 89 ? 17.318 -2.515 0.897 1.00 92.56 89 SER A C 1
ATOM 724 O O . SER A 1 89 ? 17.344 -2.846 2.082 1.00 92.56 89 SER A O 1
ATOM 726 N N . ALA A 1 90 ? 16.342 -1.748 0.398 1.00 92.00 90 ALA A N 1
ATOM 727 C CA . ALA A 1 90 ? 15.206 -1.289 1.184 1.00 92.00 90 ALA A CA 1
ATOM 728 C C . ALA A 1 90 ? 14.396 -2.462 1.766 1.00 92.00 90 ALA A C 1
ATOM 730 O O . ALA A 1 90 ? 14.156 -3.483 1.109 1.00 92.00 90 ALA A O 1
ATOM 731 N N . ALA A 1 91 ? 13.939 -2.284 3.006 1.00 90.38 91 ALA A N 1
ATOM 732 C CA . ALA A 1 91 ? 13.191 -3.281 3.755 1.00 90.38 91 ALA A CA 1
ATOM 733 C C . ALA A 1 91 ? 11.858 -3.621 3.061 1.00 90.38 91 ALA A C 1
ATOM 735 O O . ALA A 1 91 ? 11.112 -2.750 2.598 1.00 90.38 91 ALA A O 1
ATOM 736 N N . ARG A 1 92 ? 11.560 -4.922 2.965 1.00 89.88 92 ARG A N 1
ATOM 737 C CA . ARG A 1 92 ? 10.393 -5.449 2.229 1.00 89.88 92 ARG A CA 1
ATOM 738 C C . ARG A 1 92 ? 9.126 -5.537 3.073 1.00 89.88 92 ARG A C 1
ATOM 740 O O . ARG A 1 92 ? 8.023 -5.560 2.534 1.00 89.88 92 ARG A O 1
ATOM 747 N N . ASP A 1 93 ? 9.290 -5.533 4.382 1.00 92.00 93 ASP A N 1
ATOM 748 C CA . ASP A 1 93 ? 8.247 -5.523 5.401 1.00 92.00 93 ASP A CA 1
ATOM 749 C C . ASP A 1 93 ? 7.855 -4.099 5.837 1.00 92.00 93 ASP A C 1
ATOM 751 O O . ASP A 1 93 ? 6.916 -3.924 6.617 1.00 92.00 93 ASP A O 1
ATOM 755 N N . MET A 1 94 ? 8.533 -3.074 5.315 1.00 91.00 94 MET A N 1
ATOM 756 C CA . MET A 1 94 ? 8.251 -1.667 5.595 1.00 91.00 94 MET A CA 1
ATOM 757 C C . MET A 1 94 ? 7.723 -0.951 4.358 1.00 91.00 94 MET A C 1
ATOM 759 O O . MET A 1 94 ? 8.187 -1.186 3.241 1.00 91.00 94 MET A O 1
ATOM 763 N N . PHE A 1 95 ? 6.758 -0.062 4.563 1.00 91.00 95 PHE A N 1
ATOM 764 C CA . PHE A 1 95 ? 6.314 0.886 3.551 1.00 91.00 95 PHE A CA 1
ATOM 765 C C . PHE A 1 95 ? 6.829 2.280 3.902 1.00 91.00 95 PHE A C 1
ATOM 767 O O . PHE A 1 95 ? 7.082 2.592 5.065 1.00 91.00 95 PHE A O 1
ATOM 774 N N . TYR A 1 96 ? 7.016 3.096 2.876 1.00 89.81 96 TYR A N 1
ATOM 775 C CA . TYR A 1 96 ? 7.634 4.408 2.962 1.00 89.81 96 TYR A CA 1
ATOM 776 C C . TYR A 1 96 ? 6.622 5.489 2.592 1.00 89.81 96 TYR A C 1
ATOM 778 O O . TYR A 1 96 ? 5.725 5.272 1.774 1.00 89.81 96 TYR A O 1
ATOM 786 N N . PHE A 1 97 ? 6.812 6.674 3.161 1.00 86.50 97 PHE A N 1
ATOM 787 C CA . PHE A 1 97 ? 6.061 7.874 2.818 1.00 86.50 97 PHE A CA 1
ATOM 788 C C . PHE A 1 97 ? 7.008 8.958 2.313 1.00 86.50 97 PHE A C 1
ATOM 790 O O . PHE A 1 97 ? 8.155 9.011 2.770 1.00 86.50 97 PHE A O 1
ATOM 797 N N . PRO A 1 98 ? 6.538 9.845 1.421 1.00 78.56 98 PRO A N 1
ATOM 798 C CA . PRO A 1 98 ? 7.262 11.073 1.150 1.00 78.56 98 PRO A CA 1
ATOM 799 C C . PRO A 1 98 ? 7.385 11.860 2.458 1.00 78.56 98 PRO A C 1
ATOM 801 O O . PRO A 1 98 ? 6.398 12.044 3.175 1.00 78.56 98 PRO A O 1
ATOM 804 N N . GLN A 1 99 ? 8.603 12.293 2.782 1.00 76.31 99 GLN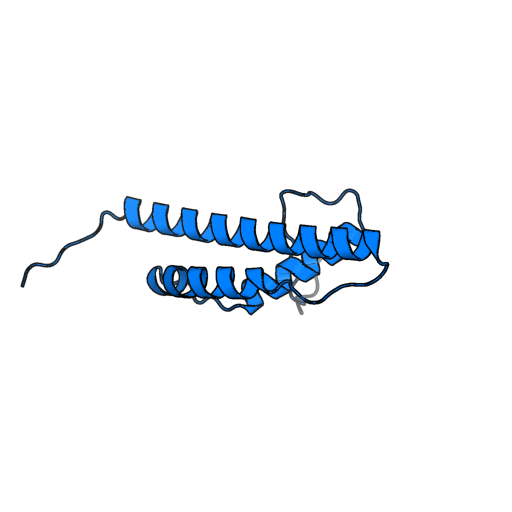 A N 1
ATOM 805 C CA . GLN A 1 99 ? 8.809 13.201 3.900 1.00 76.31 99 GLN A CA 1
ATOM 806 C C . GLN A 1 99 ? 8.020 14.485 3.603 1.00 76.31 99 GLN A C 1
ATOM 808 O O . GLN A 1 99 ? 8.150 15.017 2.498 1.00 76.31 99 GLN A O 1
ATOM 813 N N . PRO A 1 100 ? 7.179 14.975 4.529 1.00 65.50 100 PRO A N 1
ATOM 814 C CA . PRO A 1 100 ? 6.563 16.280 4.350 1.00 65.50 100 PRO A CA 1
ATOM 815 C C . PRO A 1 100 ? 7.674 17.325 4.233 1.00 65.50 100 PRO A C 1
ATOM 817 O O . PRO A 1 100 ? 8.653 17.259 4.977 1.00 65.50 100 PRO A O 1
ATOM 820 N N . GLU A 1 101 ? 7.539 18.267 3.299 1.00 58.50 101 GLU A N 1
ATOM 821 C CA . GLU A 1 101 ? 8.444 19.412 3.194 1.00 58.50 101 GLU A CA 1
ATOM 822 C C . GLU A 1 101 ? 8.352 20.217 4.495 1.00 58.50 101 GLU A C 1
ATOM 824 O O . GLU A 1 101 ? 7.470 21.054 4.690 1.00 58.50 101 GLU A O 1
ATOM 829 N N . THR A 1 102 ? 9.231 19.921 5.446 1.00 56.38 102 THR A N 1
ATOM 830 C CA . THR A 1 102 ? 9.422 20.754 6.623 1.00 56.38 102 THR A CA 1
ATOM 831 C C . THR A 1 102 ? 10.053 22.052 6.144 1.00 56.38 102 THR A C 1
ATOM 833 O O . THR A 1 102 ? 11.254 22.100 5.894 1.00 56.38 102 THR A O 1
ATOM 836 N N . ASN A 1 103 ? 9.259 23.120 6.056 1.00 49.25 103 ASN A N 1
ATOM 837 C CA . ASN A 1 103 ? 9.736 24.508 5.998 1.00 49.25 103 ASN A CA 1
ATOM 838 C C . ASN A 1 103 ? 10.397 24.947 7.324 1.00 49.25 103 ASN A C 1
ATOM 840 O O . ASN A 1 103 ? 10.279 26.092 7.752 1.00 49.25 103 ASN A O 1
ATOM 844 N N . GLU A 1 104 ? 11.103 24.042 7.994 1.00 51.69 104 GLU A N 1
ATOM 845 C CA . GLU A 1 104 ? 11.840 24.320 9.213 1.00 51.69 104 GLU A CA 1
ATOM 846 C C . GLU A 1 104 ? 13.303 24.003 8.939 1.00 51.69 104 GLU A C 1
ATOM 848 O O . GLU A 1 104 ? 13.731 22.850 8.887 1.00 51.69 104 GLU A O 1
ATOM 853 N N . THR A 1 105 ? 14.063 25.073 8.707 1.00 47.25 105 THR A N 1
ATOM 854 C CA . THR A 1 105 ? 15.518 25.110 8.839 1.00 47.25 105 THR A CA 1
ATOM 855 C C . THR A 1 105 ? 15.931 24.243 10.032 1.00 47.25 105 THR A C 1
ATOM 857 O O . THR A 1 105 ? 15.460 24.519 11.139 1.00 47.25 105 THR A O 1
ATOM 860 N N . PRO A 1 106 ? 16.786 23.219 9.861 1.00 47.16 106 PRO A N 1
ATOM 861 C CA . PRO A 1 106 ? 17.287 22.476 11.004 1.00 47.16 106 PRO A CA 1
ATOM 862 C C . PRO A 1 106 ? 18.034 23.461 11.905 1.00 47.16 106 PRO A C 1
ATOM 864 O O . PRO A 1 106 ? 19.011 24.083 11.482 1.00 47.16 106 PRO A O 1
ATOM 867 N N . LEU A 1 107 ? 17.542 23.647 13.132 1.00 57.62 107 LEU A N 1
ATOM 868 C CA . LEU A 1 107 ? 18.296 24.349 14.163 1.00 57.62 107 LEU A CA 1
ATOM 869 C C . LEU A 1 107 ? 19.636 23.618 14.322 1.00 57.62 107 LEU A C 1
ATOM 871 O O . LEU A 1 107 ? 19.638 22.384 14.405 1.00 57.62 107 LEU A O 1
ATOM 875 N N . PRO A 1 108 ? 20.771 24.338 14.329 1.00 48.66 108 PRO A N 1
ATOM 876 C CA . PRO A 1 108 ? 22.064 23.707 14.508 1.00 48.66 108 PRO A CA 1
ATOM 877 C C . PRO A 1 108 ? 22.057 22.987 15.856 1.00 48.66 108 PRO A C 1
ATOM 879 O O . PRO A 1 108 ? 21.734 23.579 16.886 1.00 48.66 108 PRO A O 1
ATOM 882 N N . LEU A 1 109 ? 22.373 21.693 15.825 1.00 48.72 109 LEU A N 1
ATOM 883 C CA . LEU A 1 109 ? 22.659 20.933 17.032 1.00 48.72 109 LEU A CA 1
ATOM 884 C C . LEU A 1 109 ? 23.890 21.579 17.679 1.00 48.72 109 LEU A C 1
ATOM 886 O O . LEU A 1 109 ? 24.954 21.625 17.059 1.00 48.72 109 LEU A O 1
ATOM 890 N N . LEU A 1 110 ? 23.675 22.148 18.869 1.00 48.69 110 LEU A N 1
ATOM 891 C CA . LEU A 1 110 ? 24.711 22.648 19.774 1.00 48.69 110 LEU A CA 1
ATOM 892 C C . LEU A 1 110 ? 25.712 21.543 20.126 1.00 48.69 110 LEU A C 1
ATOM 894 O O . LEU A 1 110 ? 25.255 20.401 20.370 1.00 48.69 110 LEU A O 1
#